Protein AF-A0A2X1SQM5-F1 (afdb_monomer_lite)

Sequence (127 aa):
MPGQLHFEQLQGRLIDHLSFKHLRYQHQQFAVELSNFKLKWQVSALFHHQITIEHLNADSLTVDLSPRKDGAENANTQLPQLPFALSVKNAFIKQTKITQAGMIHQIDAINLQARLTSKQWKLKNWQ

pLDDT: mean 80.89, std 17.93, range [34.81, 97.0]

Secondary structure (DSSP, 8-state):
---EEEEES-EE-TTSEEEEEEEEEE-SSEEEEEEEEEEEEEGGGGGGTEEEEEEEEEEEEEEEEPPPSS--S---------SSEEEEEEEEEEEEEEEETTEEEEEEEEEEEEEE-TT--------

Foldseek 3Di:
DDWDWDFADWDDDPQFKTWTQWIWIDDPFKIKIFGGWIWGWHPVCVVVLATETAEIETAEIEMEGHPDPDPDDDPPPQPPQRSGKYWHNWYWYQWYWYADPNDIDIDGTDIDTDTGGSPRSDDDDDD

InterPro domains:
  IPR060340 TamB, N-terminal domain [PF27051] (4-125)

Radius of gyration: 16.16 Å; chains: 1; bounding box: 34×44×30 Å

Structure (mmCIF, N/CA/C/O backbone):
data_AF-A0A2X1SQM5-F1
#
_entry.id   AF-A0A2X1SQM5-F1
#
loop_
_atom_site.group_PDB
_atom_site.id
_atom_site.type_symbol
_atom_site.label_atom_id
_atom_site.label_alt_id
_atom_site.label_comp_id
_atom_site.label_asym_id
_atom_site.label_entity_id
_atom_site.label_seq_id
_atom_site.pdbx_PDB_ins_code
_atom_site.Cartn_x
_atom_site.Cartn_y
_atom_site.Cartn_z
_atom_site.occupancy
_atom_site.B_iso_or_equiv
_atom_site.auth_seq_id
_atom_site.auth_comp_id
_atom_site.auth_asym_id
_atom_site.auth_atom_id
_atom_site.pdbx_PDB_model_num
ATOM 1 N N . MET A 1 1 ? 14.232 11.892 7.627 1.00 53.31 1 MET A N 1
ATOM 2 C CA . MET A 1 1 ? 13.078 12.431 8.382 1.00 53.31 1 MET A CA 1
ATOM 3 C C . MET A 1 1 ? 12.913 11.611 9.655 1.00 53.31 1 MET A C 1
ATOM 5 O O . MET A 1 1 ? 12.948 10.391 9.530 1.00 53.31 1 MET A O 1
ATOM 9 N N . PRO A 1 2 ? 12.814 12.224 10.848 1.00 62.12 2 PRO A N 1
ATOM 10 C CA . PRO A 1 2 ? 12.719 11.493 12.109 1.00 62.12 2 PRO A CA 1
ATOM 11 C C . PRO A 1 2 ? 11.266 11.080 12.383 1.00 62.12 2 PRO A C 1
ATOM 13 O O . PRO A 1 2 ? 10.411 11.922 12.614 1.00 62.12 2 PRO A O 1
ATOM 16 N N . GLY A 1 3 ? 10.979 9.784 12.344 1.00 73.69 3 GLY A N 1
ATOM 17 C CA . GLY A 1 3 ? 9.682 9.197 12.688 1.00 73.69 3 GLY A CA 1
ATOM 18 C C . GLY A 1 3 ? 9.884 7.758 13.146 1.00 73.69 3 GLY A C 1
ATOM 19 O O . GLY A 1 3 ? 10.937 7.174 12.881 1.00 73.69 3 GLY A O 1
ATOM 20 N N . GLN A 1 4 ? 8.910 7.195 13.855 1.00 85.06 4 GLN A N 1
ATOM 21 C CA . GLN A 1 4 ? 8.990 5.818 14.337 1.00 85.06 4 GLN A CA 1
ATOM 22 C C . GLN A 1 4 ? 8.301 4.894 13.339 1.00 85.06 4 GLN A C 1
ATOM 24 O O . GLN A 1 4 ? 7.112 5.040 13.060 1.00 85.06 4 GLN A O 1
ATOM 29 N N . LEU A 1 5 ? 9.070 3.959 12.787 1.00 86.81 5 LEU A N 1
ATOM 30 C CA . LEU A 1 5 ? 8.564 2.904 11.922 1.00 86.81 5 LEU A CA 1
ATOM 31 C C . LEU A 1 5 ? 8.521 1.607 12.725 1.00 86.81 5 LEU A C 1
ATOM 33 O O . LEU A 1 5 ? 9.553 1.135 13.199 1.00 86.81 5 LEU A O 1
ATOM 37 N N . HIS A 1 6 ? 7.333 1.036 12.856 1.00 89.06 6 HIS A N 1
ATOM 38 C CA . HIS A 1 6 ? 7.113 -0.257 13.479 1.00 89.06 6 HIS A CA 1
ATOM 39 C C . HIS A 1 6 ? 6.506 -1.212 12.458 1.00 89.06 6 HIS A C 1
ATOM 41 O O . HIS A 1 6 ? 5.592 -0.843 11.722 1.00 89.06 6 HIS A O 1
ATOM 47 N N . PHE A 1 7 ? 7.011 -2.438 12.402 1.00 88.88 7 PHE A N 1
ATOM 48 C CA . PHE A 1 7 ? 6.504 -3.457 11.496 1.00 88.88 7 PHE A CA 1
ATOM 49 C C . PHE A 1 7 ? 6.464 -4.813 12.183 1.00 88.88 7 PHE A C 1
ATOM 51 O O . PHE A 1 7 ? 7.367 -5.174 12.936 1.00 88.88 7 PHE A O 1
ATOM 58 N N . GLU A 1 8 ? 5.428 -5.581 11.872 1.00 91.19 8 GLU A N 1
ATOM 59 C CA . GLU A 1 8 ? 5.230 -6.921 12.401 1.00 91.19 8 GLU A CA 1
ATOM 60 C C . GLU A 1 8 ? 5.217 -7.951 11.277 1.00 91.19 8 GLU A C 1
ATOM 62 O O . GLU A 1 8 ? 4.635 -7.741 10.205 1.00 91.19 8 GLU A O 1
ATOM 67 N N . GLN A 1 9 ? 5.824 -9.104 11.570 1.00 89.75 9 GLN A N 1
ATOM 68 C CA . GLN A 1 9 ? 5.832 -10.276 10.696 1.00 89.75 9 GLN A CA 1
ATOM 69 C C . GLN A 1 9 ? 6.336 -9.955 9.284 1.00 89.75 9 GLN A C 1
ATOM 71 O O . GLN A 1 9 ? 5.685 -10.273 8.288 1.00 89.75 9 GLN A O 1
ATOM 76 N N . LEU A 1 10 ? 7.508 -9.318 9.212 1.00 88.50 10 LEU A N 1
ATOM 77 C CA . LEU A 1 10 ? 8.194 -9.111 7.946 1.00 88.50 10 LEU A CA 1
ATOM 78 C C . LEU A 1 10 ? 8.577 -10.462 7.330 1.00 88.50 10 LEU A C 1
ATOM 80 O O . LEU A 1 10 ? 9.232 -11.283 7.969 1.00 88.50 10 LEU A O 1
ATOM 84 N N . GLN A 1 11 ? 8.171 -10.674 6.083 1.00 90.31 11 GLN A N 1
ATOM 85 C CA . GLN A 1 11 ? 8.417 -11.898 5.328 1.00 90.31 11 GLN A CA 1
ATOM 86 C C . GLN A 1 11 ? 8.884 -11.576 3.908 1.00 90.31 11 GLN A C 1
ATOM 88 O O . GLN A 1 11 ? 8.611 -10.500 3.366 1.00 90.31 11 GLN A O 1
ATOM 93 N N . GLY A 1 12 ? 9.558 -12.552 3.303 1.00 88.31 12 GLY A N 1
ATOM 94 C CA . GLY A 1 12 ? 10.087 -12.462 1.950 1.00 88.31 12 GLY A CA 1
ATOM 95 C C . GLY A 1 12 ? 11.490 -11.869 1.896 1.00 88.31 12 GLY A C 1
ATOM 96 O O . GLY A 1 12 ? 12.245 -11.920 2.868 1.00 88.31 12 GLY A O 1
ATOM 97 N N . ARG A 1 13 ? 11.867 -11.347 0.731 1.00 86.56 13 ARG A N 1
ATOM 98 C CA . ARG A 1 13 ? 13.179 -10.750 0.496 1.00 86.56 13 ARG A CA 1
ATOM 99 C C . ARG A 1 13 ? 13.011 -9.377 -0.120 1.00 86.56 13 ARG A C 1
ATOM 101 O O . ARG A 1 13 ? 12.264 -9.175 -1.073 1.00 86.56 13 ARG A O 1
ATOM 108 N N . LEU A 1 14 ? 13.818 -8.440 0.365 1.00 81.06 14 LEU A N 1
ATOM 109 C CA . LEU A 1 14 ? 13.838 -7.085 -0.170 1.00 81.06 14 LEU A CA 1
ATOM 110 C C . LEU A 1 14 ? 14.148 -7.057 -1.677 1.00 81.06 14 LEU A C 1
ATOM 112 O O . LEU A 1 14 ? 13.773 -6.104 -2.333 1.00 81.06 14 LEU A O 1
ATOM 116 N N . ILE A 1 15 ? 14.781 -8.088 -2.242 1.00 84.88 15 ILE A N 1
ATOM 117 C CA . ILE A 1 15 ? 15.132 -8.157 -3.668 1.00 84.88 15 ILE A CA 1
ATOM 118 C C . ILE A 1 15 ? 13.977 -8.518 -4.619 1.00 84.88 15 ILE A C 1
ATOM 120 O O . ILE A 1 15 ? 14.130 -8.319 -5.823 1.00 84.88 15 ILE A O 1
ATOM 124 N N . ASP A 1 16 ? 12.854 -9.050 -4.120 1.00 84.44 16 ASP A N 1
ATOM 125 C CA . ASP A 1 16 ? 11.732 -9.485 -4.965 1.00 84.44 16 ASP A CA 1
ATOM 126 C C . ASP A 1 16 ? 10.350 -9.177 -4.361 1.00 84.44 16 ASP A C 1
ATOM 128 O O . ASP A 1 16 ? 9.620 -8.320 -4.866 1.00 84.44 16 ASP A O 1
ATOM 132 N N . HIS A 1 17 ? 9.984 -9.875 -3.290 1.00 90.75 17 HIS A N 1
ATOM 133 C CA . HIS A 1 17 ? 8.688 -9.848 -2.643 1.00 90.75 17 HIS A CA 1
ATOM 134 C C . HIS A 1 17 ? 8.870 -9.545 -1.162 1.00 90.75 17 HIS A C 1
ATOM 136 O O . HIS A 1 17 ? 9.621 -10.209 -0.455 1.00 90.75 17 HIS A O 1
ATOM 142 N N . LEU A 1 18 ? 8.148 -8.545 -0.684 1.00 91.81 18 LEU A N 1
ATOM 143 C CA . LEU A 1 18 ? 8.165 -8.121 0.702 1.00 91.81 18 LEU A CA 1
ATOM 144 C C . LEU A 1 18 ? 6.734 -8.085 1.208 1.00 91.81 18 LEU A C 1
ATOM 146 O O . LEU A 1 18 ? 5.855 -7.537 0.541 1.00 91.81 18 LEU A O 1
ATOM 150 N N . SER A 1 19 ? 6.488 -8.635 2.387 1.00 92.25 19 SER A N 1
ATOM 151 C CA . SER A 1 19 ? 5.177 -8.528 3.014 1.00 92.25 19 SER A CA 1
ATOM 152 C C . SER A 1 19 ? 5.272 -8.251 4.501 1.00 92.25 19 SER A C 1
ATOM 154 O O . SER A 1 19 ? 6.162 -8.764 5.174 1.00 92.25 19 SER A O 1
ATOM 156 N N . PHE A 1 20 ? 4.312 -7.477 4.998 1.00 92.31 20 PHE A N 1
ATOM 157 C CA . PHE A 1 20 ? 4.124 -7.191 6.414 1.00 92.31 20 PHE A CA 1
ATOM 158 C C . PHE A 1 20 ? 2.672 -7.463 6.776 1.00 92.31 20 PHE A C 1
ATOM 160 O O . PHE A 1 20 ? 1.762 -7.103 6.022 1.00 92.31 20 PHE A O 1
ATOM 167 N N . LYS A 1 21 ? 2.438 -8.044 7.952 1.00 94.06 21 LYS A N 1
ATOM 168 C CA . LYS A 1 21 ? 1.069 -8.153 8.463 1.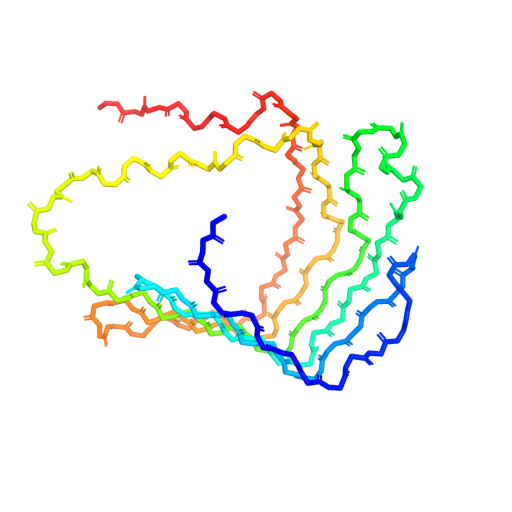00 94.06 21 LYS A CA 1
ATOM 169 C C . LYS A 1 21 ? 0.568 -6.804 8.956 1.00 94.06 21 LYS A C 1
ATOM 171 O O . LYS A 1 21 ? -0.569 -6.436 8.674 1.00 94.06 21 LYS A O 1
ATOM 176 N N . HIS A 1 22 ? 1.430 -6.066 9.644 1.00 93.06 22 HIS A N 1
ATOM 177 C CA . HIS A 1 22 ? 1.125 -4.736 10.140 1.00 93.06 22 HIS A CA 1
ATOM 178 C C . HIS A 1 22 ? 2.336 -3.823 9.964 1.00 93.06 22 HIS A C 1
ATOM 180 O O . HIS A 1 22 ? 3.470 -4.221 10.237 1.00 93.06 22 HIS A O 1
ATOM 186 N N . LEU A 1 23 ? 2.090 -2.608 9.490 1.00 91.94 23 LEU A N 1
ATOM 187 C CA . LEU A 1 23 ? 3.078 -1.546 9.369 1.00 91.94 23 LEU A CA 1
ATOM 188 C C . LEU A 1 23 ? 2.472 -0.283 9.965 1.00 91.94 23 LEU A C 1
ATOM 190 O O . LEU A 1 23 ? 1.439 0.178 9.490 1.00 91.94 23 LEU A O 1
ATOM 194 N N . ARG A 1 24 ? 3.130 0.291 10.967 1.00 91.88 24 ARG A N 1
ATOM 195 C CA . ARG A 1 24 ? 2.756 1.567 11.569 1.00 91.88 24 ARG A CA 1
ATOM 196 C C . ARG A 1 24 ? 3.904 2.545 11.405 1.00 91.88 24 ARG A C 1
ATOM 198 O O . ARG A 1 24 ? 5.037 2.270 11.791 1.00 91.88 24 ARG A O 1
ATOM 205 N N . TYR A 1 25 ? 3.599 3.703 10.850 1.00 88.50 25 TYR A N 1
ATOM 206 C CA . TYR A 1 25 ? 4.503 4.834 10.804 1.00 88.50 25 TYR A CA 1
ATOM 207 C C . TYR A 1 25 ? 3.895 5.980 11.596 1.00 88.50 25 TYR A C 1
ATOM 209 O O . TYR A 1 25 ? 2.787 6.418 11.299 1.00 88.50 25 TYR A O 1
ATOM 217 N N . GLN A 1 26 ? 4.623 6.472 12.592 1.00 86.06 26 GLN A N 1
ATOM 218 C CA . GLN A 1 26 ? 4.176 7.580 13.420 1.00 86.06 26 GLN A CA 1
ATOM 219 C C . GLN A 1 26 ? 5.150 8.749 13.317 1.00 86.06 26 GLN A C 1
ATOM 221 O O . GLN A 1 26 ? 6.352 8.628 13.579 1.00 86.06 26 GLN A O 1
ATOM 226 N N . HIS A 1 27 ? 4.596 9.898 12.955 1.00 84.62 27 HIS A N 1
ATOM 227 C CA . HIS A 1 27 ? 5.259 11.187 12.932 1.00 84.62 27 HIS A CA 1
ATOM 228 C C . HIS A 1 27 ? 4.472 12.185 13.792 1.00 84.62 27 HIS A C 1
ATOM 230 O O . HIS A 1 27 ? 3.314 11.959 14.133 1.00 84.62 27 HIS A O 1
ATOM 236 N N . GLN A 1 28 ? 5.086 13.318 14.137 1.00 78.44 28 GLN A N 1
ATOM 237 C CA . GLN A 1 28 ? 4.452 14.347 14.974 1.00 78.44 28 GLN A CA 1
ATOM 238 C C . GLN A 1 28 ? 3.147 14.899 14.375 1.00 78.44 28 GLN A C 1
ATOM 240 O O . GLN A 1 28 ? 2.278 15.362 15.106 1.00 78.44 28 GLN A O 1
ATOM 245 N N . GLN A 1 29 ? 3.022 14.869 13.047 1.00 80.12 29 GLN A N 1
ATOM 246 C CA . GLN A 1 29 ? 1.927 15.510 12.309 1.00 80.12 29 GLN A CA 1
ATOM 247 C C . GLN A 1 29 ? 0.976 14.520 11.637 1.00 80.12 29 GLN A C 1
ATOM 249 O O . GLN A 1 29 ? -0.094 14.918 11.189 1.00 80.12 29 GLN A O 1
ATOM 254 N N . PHE A 1 30 ? 1.368 13.253 11.531 1.00 84.69 30 PHE A N 1
ATOM 255 C CA . PHE A 1 30 ? 0.540 12.240 10.903 1.00 84.69 30 PHE A CA 1
ATOM 256 C C . PHE A 1 30 ? 0.930 10.839 11.364 1.00 84.69 30 PHE A C 1
ATOM 258 O O . PHE A 1 30 ? 2.092 10.578 11.691 1.00 84.69 30 PHE A O 1
ATOM 265 N N . ALA A 1 31 ? -0.036 9.933 11.340 1.00 88.69 31 ALA A N 1
ATOM 266 C CA . ALA A 1 31 ? 0.182 8.509 11.527 1.00 88.69 31 ALA A CA 1
ATOM 267 C C . ALA A 1 31 ? -0.351 7.745 10.315 1.00 88.69 31 ALA A C 1
ATOM 269 O O . ALA A 1 31 ? -1.374 8.103 9.737 1.00 88.69 31 ALA A O 1
ATOM 270 N N . VAL A 1 32 ? 0.362 6.697 9.919 1.00 91.19 32 VAL A N 1
ATOM 271 C CA . VAL A 1 32 ? -0.038 5.798 8.840 1.00 91.19 32 VAL A CA 1
ATOM 272 C C . VAL A 1 32 ? -0.024 4.378 9.366 1.00 91.19 32 VAL A C 1
ATOM 274 O O . VAL A 1 32 ? 0.965 3.943 9.952 1.00 91.19 32 VAL A O 1
ATOM 277 N N . GLU A 1 33 ? -1.092 3.640 9.107 1.00 94.31 33 GLU A N 1
ATOM 278 C CA . GLU A 1 33 ? -1.170 2.211 9.375 1.00 94.31 33 GLU A CA 1
ATOM 279 C C . GLU A 1 33 ? -1.542 1.459 8.104 1.00 94.31 33 GLU A C 1
ATOM 281 O O . GLU A 1 33 ? -2.485 1.832 7.406 1.00 94.31 33 GLU A O 1
ATOM 286 N N . LEU A 1 34 ? -0.818 0.382 7.814 1.00 93.75 34 LEU A N 1
ATOM 287 C CA . LEU A 1 34 ? -1.157 -0.566 6.761 1.00 93.75 34 LEU A CA 1
ATOM 288 C C . LEU A 1 34 ? -1.312 -1.968 7.333 1.00 93.75 34 LEU A C 1
ATOM 290 O O . LEU A 1 34 ? -0.521 -2.398 8.176 1.00 93.75 34 LEU A O 1
ATOM 294 N N . SER A 1 35 ? -2.299 -2.697 6.815 1.00 95.88 35 SER A N 1
ATOM 295 C CA . SER A 1 35 ? -2.521 -4.104 7.160 1.00 95.88 35 SER A CA 1
ATOM 296 C C . SER A 1 35 ? -2.429 -5.010 5.937 1.00 95.88 35 SER A C 1
ATOM 298 O O . SER A 1 35 ? -2.908 -4.666 4.853 1.00 95.88 35 SER A O 1
ATOM 300 N N . ASN A 1 36 ? -1.832 -6.187 6.140 1.00 94.94 36 ASN A N 1
ATOM 301 C CA . ASN A 1 36 ? -1.626 -7.232 5.134 1.00 94.94 36 ASN A CA 1
ATOM 302 C C . ASN A 1 36 ? -0.994 -6.698 3.841 1.00 94.94 36 ASN A C 1
ATOM 304 O O . ASN A 1 36 ? -1.421 -7.013 2.729 1.00 94.94 36 ASN A O 1
ATOM 308 N N . PHE A 1 37 ? 0.040 -5.874 4.001 1.00 93.75 37 PHE A N 1
ATOM 309 C CA . PHE A 1 37 ? 0.757 -5.274 2.891 1.00 93.75 37 PHE A CA 1
ATOM 310 C C . PHE A 1 37 ? 1.622 -6.315 2.179 1.00 93.75 37 PHE A C 1
ATOM 312 O O . PHE A 1 37 ? 2.408 -7.027 2.807 1.00 93.75 37 PHE A O 1
ATOM 319 N N . LYS A 1 38 ? 1.516 -6.367 0.854 1.00 95.12 38 LYS A N 1
ATOM 320 C CA . LYS A 1 38 ? 2.339 -7.193 -0.030 1.00 95.12 38 LYS A CA 1
ATOM 321 C C . LYS A 1 38 ? 2.870 -6.332 -1.162 1.00 95.12 38 LYS A C 1
ATOM 323 O O . LYS A 1 38 ? 2.103 -5.695 -1.879 1.00 95.12 38 LYS A O 1
ATOM 328 N N . LEU A 1 39 ? 4.178 -6.369 -1.351 1.00 94.56 39 LEU A N 1
ATOM 329 C CA . LEU A 1 39 ? 4.894 -5.629 -2.371 1.00 94.56 39 LEU A CA 1
ATOM 330 C C . LEU A 1 39 ? 5.732 -6.587 -3.198 1.00 94.56 39 LEU A C 1
ATOM 332 O O . LEU A 1 39 ? 6.511 -7.366 -2.658 1.00 94.56 39 LEU A O 1
ATOM 336 N N . LYS A 1 40 ? 5.618 -6.474 -4.513 1.00 94.94 40 LYS A N 1
ATOM 337 C CA . LYS A 1 40 ? 6.547 -7.061 -5.466 1.00 94.94 40 LYS A CA 1
ATOM 338 C C . LYS A 1 40 ? 7.171 -5.944 -6.281 1.00 94.94 40 LYS A C 1
ATOM 340 O O . LYS A 1 40 ? 6.456 -5.147 -6.897 1.00 94.94 40 LYS A O 1
ATOM 345 N N . TRP A 1 41 ? 8.493 -5.884 -6.290 1.00 93.94 41 TRP A N 1
ATOM 346 C CA . TRP A 1 41 ? 9.232 -4.821 -6.958 1.00 93.94 41 TRP A CA 1
ATOM 347 C C . TRP A 1 41 ? 10.521 -5.345 -7.588 1.00 93.94 41 TRP A C 1
ATOM 349 O O . TRP A 1 41 ? 10.993 -6.433 -7.271 1.00 93.94 41 TRP A O 1
ATOM 359 N N . GLN A 1 42 ? 11.062 -4.580 -8.532 1.00 91.44 42 GLN A N 1
ATOM 360 C CA . GLN A 1 42 ? 12.261 -4.945 -9.281 1.00 91.44 42 GLN A CA 1
ATOM 361 C C . GLN A 1 42 ? 13.465 -4.174 -8.746 1.00 91.44 42 GLN A C 1
ATOM 363 O O . GLN A 1 42 ? 13.698 -3.031 -9.139 1.00 91.44 42 GLN A O 1
ATOM 368 N N . VAL A 1 43 ? 14.266 -4.804 -7.888 1.00 86.50 43 VAL A N 1
ATOM 369 C CA . VAL A 1 43 ? 15.485 -4.170 -7.353 1.00 86.50 43 VAL A CA 1
ATOM 370 C C . VAL A 1 43 ? 16.520 -3.888 -8.435 1.00 86.50 43 VAL A C 1
ATOM 372 O O . VAL A 1 43 ? 17.231 -2.891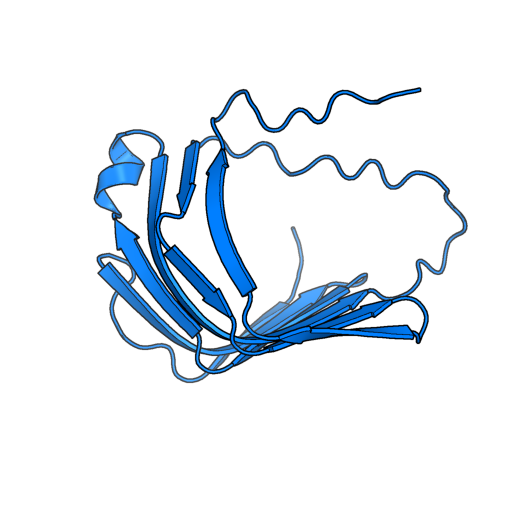 -8.355 1.00 86.50 43 VAL A O 1
ATOM 375 N N . SER A 1 44 ? 16.556 -4.684 -9.506 1.00 88.38 44 SER A N 1
ATOM 376 C CA . SER A 1 44 ? 17.430 -4.432 -10.659 1.00 88.38 44 SER A CA 1
ATOM 377 C C . SER A 1 44 ? 17.156 -3.090 -11.357 1.00 88.38 44 SER A C 1
ATOM 379 O O . SER A 1 44 ? 18.045 -2.538 -12.008 1.00 88.38 44 SER A O 1
ATOM 381 N N . ALA A 1 45 ? 15.957 -2.519 -11.198 1.00 86.25 45 ALA A N 1
ATOM 382 C CA . ALA A 1 45 ? 15.638 -1.195 -11.723 1.00 86.25 45 ALA A CA 1
ATOM 383 C C . ALA A 1 45 ? 16.417 -0.079 -11.000 1.00 86.25 45 ALA A C 1
ATOM 385 O O . ALA A 1 45 ? 16.659 0.970 -11.598 1.00 86.25 45 ALA A O 1
ATOM 386 N N . LEU A 1 46 ? 16.887 -0.311 -9.766 1.00 85.00 46 LEU A N 1
ATOM 387 C CA . LEU A 1 46 ? 17.671 0.677 -9.017 1.00 85.00 46 LEU A CA 1
ATOM 388 C C . LEU A 1 46 ? 18.997 0.998 -9.711 1.00 85.00 46 LEU A C 1
ATOM 390 O O . LEU A 1 46 ? 19.415 2.153 -9.703 1.00 85.00 46 LEU A O 1
ATOM 394 N N . PHE A 1 47 ? 19.613 0.020 -10.390 1.00 86.25 47 PHE A N 1
ATOM 395 C CA . PHE A 1 47 ? 20.810 0.248 -11.216 1.00 86.25 47 PHE A CA 1
ATOM 396 C C . PHE A 1 47 ? 20.545 1.200 -12.394 1.00 86.25 47 PHE A C 1
ATOM 398 O O . PHE A 1 47 ? 21.462 1.838 -12.900 1.00 86.25 47 PHE A O 1
ATOM 405 N N . HIS A 1 48 ? 19.280 1.348 -12.790 1.00 86.06 48 HIS A N 1
ATOM 406 C CA . HIS A 1 48 ? 18.819 2.276 -13.821 1.00 86.06 48 HIS A CA 1
ATOM 407 C C . HIS A 1 48 ? 18.214 3.557 -13.225 1.00 86.06 48 HIS A C 1
ATOM 409 O O . HIS A 1 48 ? 17.477 4.268 -13.904 1.00 86.06 48 HIS A O 1
ATOM 415 N N . HIS A 1 49 ? 18.506 3.856 -11.953 1.00 85.94 49 HIS A N 1
ATOM 416 C CA . HIS A 1 49 ? 17.950 4.991 -11.214 1.00 85.94 49 HIS A CA 1
ATOM 417 C C . HIS A 1 49 ? 16.411 5.000 -11.174 1.00 85.94 49 HIS A C 1
ATOM 419 O O . HIS A 1 49 ? 15.772 6.057 -11.214 1.00 85.94 49 HIS A O 1
ATOM 425 N N . GLN A 1 50 ? 15.796 3.818 -11.091 1.00 88.12 50 GLN A N 1
ATOM 426 C CA . GLN A 1 50 ? 14.347 3.666 -11.062 1.00 88.12 50 GLN A CA 1
ATOM 427 C C . GLN A 1 50 ? 13.895 2.686 -9.975 1.00 88.12 50 GLN A C 1
ATOM 429 O O . GLN A 1 50 ? 14.493 1.644 -9.742 1.00 88.12 50 GLN A O 1
ATOM 434 N N . ILE A 1 51 ? 12.773 2.991 -9.339 1.00 89.12 51 ILE A N 1
ATOM 435 C CA . ILE A 1 51 ? 12.019 2.082 -8.486 1.00 89.12 51 ILE A CA 1
ATOM 436 C C . ILE A 1 51 ? 10.819 1.599 -9.299 1.00 89.12 51 ILE A C 1
ATOM 438 O O . ILE A 1 51 ? 9.967 2.396 -9.693 1.00 89.12 51 ILE A O 1
ATOM 442 N N . THR A 1 52 ? 10.739 0.294 -9.554 1.00 91.69 52 THR A N 1
ATOM 443 C CA . THR A 1 52 ? 9.598 -0.308 -10.256 1.00 91.69 52 THR A CA 1
ATOM 444 C C . THR A 1 52 ? 8.845 -1.238 -9.321 1.00 91.69 52 THR A C 1
ATOM 446 O O . THR A 1 52 ? 9.325 -2.320 -8.996 1.00 91.69 52 THR A O 1
ATOM 449 N N . ILE A 1 53 ? 7.645 -0.824 -8.931 1.00 93.81 53 ILE A N 1
ATOM 450 C CA . ILE A 1 53 ? 6.676 -1.626 -8.192 1.00 93.81 53 ILE A CA 1
ATOM 451 C C . ILE A 1 53 ? 5.785 -2.338 -9.211 1.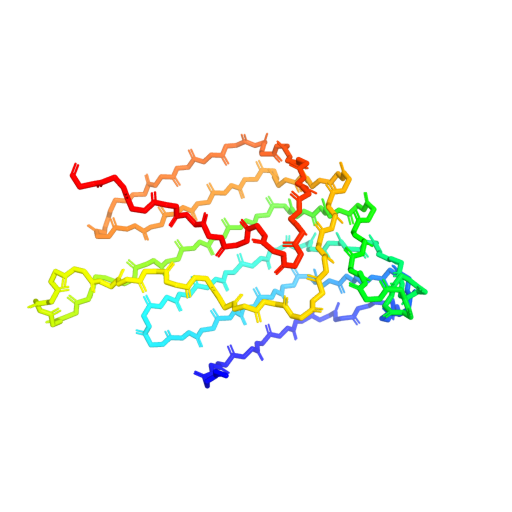00 93.81 53 ILE A C 1
ATOM 453 O O . ILE A 1 53 ? 5.048 -1.701 -9.967 1.00 93.81 53 ILE A O 1
ATOM 457 N N . GLU A 1 54 ? 5.863 -3.666 -9.256 1.00 95.06 54 GLU A N 1
ATOM 458 C CA . GLU A 1 54 ? 5.028 -4.475 -10.145 1.00 95.06 54 GLU A CA 1
ATOM 459 C C . GLU A 1 54 ? 3.628 -4.655 -9.563 1.00 95.06 54 GLU A C 1
ATOM 461 O O . GLU A 1 54 ? 2.636 -4.466 -10.264 1.00 95.06 54 GLU A O 1
ATOM 466 N N . HIS A 1 55 ? 3.569 -5.009 -8.279 1.00 95.44 55 HIS A N 1
ATOM 467 C CA . HIS A 1 55 ? 2.331 -5.250 -7.553 1.00 95.44 55 HIS A CA 1
ATOM 468 C C . HIS A 1 55 ? 2.457 -4.713 -6.133 1.00 95.44 55 HIS A C 1
ATOM 470 O O . HIS A 1 55 ? 3.406 -5.035 -5.421 1.00 95.44 55 HIS A O 1
ATOM 476 N N . LEU A 1 56 ? 1.469 -3.937 -5.716 1.00 94.44 56 LEU A N 1
ATOM 477 C CA . LEU A 1 56 ? 1.269 -3.503 -4.345 1.00 94.44 56 LEU A CA 1
ATOM 478 C C . LEU A 1 56 ? -0.159 -3.861 -3.960 1.00 94.44 56 LEU A C 1
ATOM 480 O O . LEU A 1 56 ? -1.094 -3.487 -4.658 1.00 94.44 56 LEU A O 1
ATOM 484 N N . ASN A 1 57 ? -0.321 -4.593 -2.866 1.00 96.50 57 ASN A N 1
ATOM 485 C CA . ASN A 1 57 ? -1.627 -4.920 -2.312 1.00 96.50 57 ASN A CA 1
ATOM 486 C C . ASN A 1 57 ? -1.645 -4.617 -0.821 1.00 96.50 57 ASN A C 1
ATOM 488 O O . ASN A 1 57 ? -0.683 -4.928 -0.121 1.00 96.50 57 ASN A O 1
ATOM 492 N N . ALA A 1 58 ? -2.743 -4.050 -0.342 1.00 96.25 58 ALA A N 1
ATOM 493 C CA . ALA A 1 58 ? -3.014 -3.904 1.080 1.00 96.25 58 ALA A CA 1
ATOM 494 C C . ALA A 1 58 ? -4.509 -4.083 1.350 1.00 96.25 58 ALA A C 1
ATOM 496 O O . ALA A 1 58 ? -5.353 -3.686 0.542 1.00 96.25 58 ALA A O 1
ATOM 497 N N . ASP A 1 59 ? -4.834 -4.645 2.510 1.00 97.00 5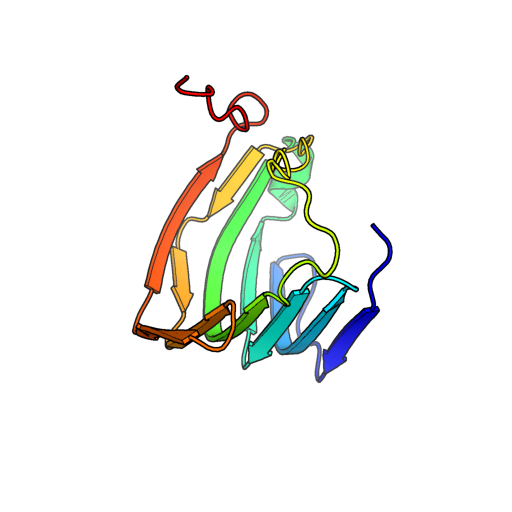9 ASP A N 1
ATOM 498 C CA . ASP A 1 59 ? -6.230 -4.771 2.928 1.00 97.00 59 ASP A CA 1
ATOM 499 C C . ASP A 1 59 ? -6.753 -3.438 3.451 1.00 97.00 59 ASP A C 1
ATOM 501 O O . ASP A 1 59 ? -7.862 -3.021 3.116 1.00 97.00 59 ASP A O 1
ATOM 505 N N . SER A 1 60 ? -5.941 -2.749 4.251 1.00 95.94 60 SER A N 1
ATOM 506 C CA . SER A 1 60 ? -6.296 -1.443 4.783 1.00 95.94 60 SER A CA 1
ATOM 507 C C . SER A 1 60 ? -5.127 -0.472 4.778 1.00 95.94 60 SER A C 1
ATOM 509 O O . SER A 1 60 ? -3.976 -0.854 5.002 1.00 95.94 60 SER A O 1
ATOM 511 N N . LEU A 1 61 ? -5.461 0.791 4.531 1.00 94.31 61 LEU A N 1
ATOM 512 C CA . LEU A 1 61 ? -4.612 1.953 4.736 1.00 94.31 61 LEU A CA 1
ATOM 513 C C . LEU A 1 61 ? -5.376 2.944 5.615 1.00 94.31 61 LEU A C 1
ATOM 515 O O . LEU A 1 61 ? -6.413 3.456 5.201 1.00 94.31 61 LEU A O 1
ATOM 519 N N . THR A 1 62 ? -4.859 3.238 6.800 1.00 94.25 62 THR A N 1
ATOM 520 C CA . THR A 1 62 ? -5.372 4.313 7.652 1.00 94.25 62 THR A CA 1
ATOM 521 C C . THR A 1 62 ? -4.355 5.437 7.683 1.00 94.25 62 THR A C 1
ATOM 523 O O . THR A 1 62 ? -3.182 5.200 7.959 1.00 94.25 62 THR A O 1
ATOM 526 N N . VAL A 1 63 ? -4.800 6.656 7.409 1.00 91.94 63 VAL A N 1
ATOM 527 C CA . VAL A 1 63 ? -3.994 7.869 7.522 1.00 91.94 63 VAL A CA 1
ATOM 528 C C . VAL A 1 63 ? -4.689 8.795 8.504 1.00 91.94 63 VAL A C 1
ATOM 530 O O . VAL A 1 63 ? -5.816 9.213 8.263 1.00 91.94 63 VAL A O 1
ATOM 533 N N . ASP A 1 64 ? -4.023 9.112 9.603 1.00 90.25 64 ASP A N 1
ATOM 534 C CA . ASP A 1 64 ? -4.470 10.132 10.542 1.00 90.25 64 ASP A CA 1
ATOM 535 C C . ASP A 1 64 ? -3.641 11.396 10.321 1.00 90.25 64 ASP A C 1
ATOM 537 O O . ASP A 1 64 ? -2.420 11.387 10.489 1.00 90.25 64 ASP A O 1
ATOM 541 N N . LEU A 1 65 ? -4.301 12.461 9.879 1.00 86.25 65 LEU A N 1
ATOM 542 C CA . LEU A 1 65 ? -3.724 13.780 9.677 1.00 86.25 65 LEU A CA 1
ATOM 543 C C . LEU A 1 65 ? -4.121 14.654 10.869 1.00 86.25 65 LEU A C 1
ATOM 545 O O . LEU A 1 65 ? -5.197 15.266 10.886 1.00 86.25 65 LEU A O 1
ATOM 549 N N . SER A 1 66 ? -3.234 14.731 11.862 1.00 70.75 66 SER A N 1
ATOM 550 C CA . SER A 1 66 ? -3.428 15.601 13.019 1.00 70.75 66 SER A CA 1
ATOM 551 C C . SER A 1 66 ? -3.543 17.060 12.559 1.00 70.75 66 SER A C 1
ATOM 553 O O . SER A 1 66 ? -2.696 17.525 11.789 1.00 70.75 66 SER A O 1
ATOM 555 N N . PRO A 1 67 ? -4.540 17.829 13.035 1.00 56.94 67 PRO A N 1
ATOM 556 C CA . PRO A 1 67 ? -4.600 19.253 12.749 1.00 56.94 67 PRO A CA 1
ATOM 557 C C . PRO A 1 67 ? -3.342 19.934 13.302 1.00 56.94 67 PRO A C 1
ATOM 559 O O . PRO A 1 67 ? -2.977 19.764 14.468 1.00 56.94 67 PRO A O 1
ATOM 562 N N . ARG A 1 68 ? -2.656 20.690 12.438 1.00 55.53 68 ARG A N 1
ATOM 563 C CA . ARG A 1 68 ? -1.495 21.511 12.796 1.00 55.53 68 ARG A CA 1
ATOM 564 C C . ARG A 1 68 ? -1.909 22.432 13.953 1.00 55.53 68 ARG A C 1
ATOM 566 O O . ARG A 1 68 ? -2.805 23.249 13.776 1.00 55.53 68 ARG A O 1
ATOM 573 N N . LYS A 1 69 ? -1.288 22.294 15.131 1.00 50.53 69 LYS A N 1
ATOM 574 C CA . LYS A 1 69 ? -1.566 23.173 16.287 1.00 50.53 69 LYS A CA 1
ATOM 575 C C . LYS A 1 69 ? -1.086 24.613 16.086 1.00 50.53 69 LYS A C 1
ATOM 577 O O . LYS A 1 69 ? -1.530 25.493 16.812 1.00 50.53 69 LYS A O 1
ATOM 582 N N . ASP A 1 70 ? -0.268 24.856 15.068 1.00 44.94 70 ASP A N 1
ATOM 583 C CA . ASP A 1 70 ? 0.258 26.181 14.768 1.00 44.94 70 ASP A CA 1
ATOM 584 C C . ASP A 1 70 ? -0.363 26.695 13.471 1.00 44.94 70 ASP A C 1
ATOM 586 O O . ASP A 1 70 ? -0.189 26.096 12.404 1.00 44.94 70 ASP A O 1
ATOM 590 N N . GLY A 1 71 ? -1.106 27.797 13.585 1.00 43.16 71 GLY A N 1
ATOM 591 C CA . GLY A 1 71 ? -1.716 28.537 12.484 1.00 43.16 71 GLY A CA 1
ATOM 592 C C . GLY A 1 71 ? -0.676 29.080 11.510 1.00 43.16 71 GLY A C 1
ATOM 593 O O . GLY A 1 71 ? -0.335 30.256 11.529 1.00 43.16 71 GLY A O 1
ATOM 594 N N . ALA A 1 72 ? -0.179 28.208 10.645 1.00 37.19 72 ALA A N 1
ATOM 595 C CA . ALA A 1 72 ? 0.581 28.565 9.468 1.00 37.19 72 ALA A CA 1
ATOM 596 C C . ALA A 1 72 ? -0.135 27.955 8.265 1.00 37.19 72 ALA A C 1
ATOM 598 O O . ALA A 1 72 ? -0.040 26.753 7.985 1.00 37.19 72 ALA A O 1
ATOM 599 N N . GLU A 1 73 ? -0.879 28.814 7.576 1.00 50.03 73 GLU A N 1
ATOM 600 C CA . GLU A 1 73 ? -1.224 28.643 6.173 1.00 50.03 73 GLU A CA 1
ATOM 601 C C . GLU A 1 73 ? 0.047 28.283 5.384 1.00 50.03 73 GLU A C 1
ATOM 603 O O . GLU A 1 73 ? 1.143 28.761 5.682 1.00 50.03 73 GLU A O 1
ATOM 608 N N . ASN A 1 74 ? -0.096 27.419 4.378 1.00 43.12 74 ASN A N 1
ATOM 609 C CA . ASN A 1 74 ? 0.972 26.996 3.468 1.00 43.12 74 ASN A CA 1
ATOM 610 C C . ASN A 1 74 ? 2.071 26.131 4.110 1.00 43.12 74 ASN A C 1
ATOM 612 O O . ASN A 1 74 ? 3.250 26.487 4.150 1.00 43.12 74 ASN A O 1
ATOM 616 N N . ALA A 1 75 ? 1.725 24.905 4.514 1.00 44.03 75 ALA A N 1
ATOM 617 C CA . ALA A 1 75 ? 2.704 23.833 4.361 1.00 44.03 75 ALA A CA 1
ATOM 618 C C . ALA A 1 75 ? 2.864 23.617 2.852 1.00 44.03 75 ALA A C 1
ATOM 620 O O . ALA A 1 75 ? 2.051 22.945 2.228 1.00 44.03 75 ALA A O 1
ATOM 621 N N . ASN A 1 76 ? 3.863 24.271 2.260 1.00 43.44 76 ASN A N 1
ATOM 622 C CA . ASN A 1 76 ? 4.312 23.980 0.910 1.00 43.44 76 ASN A CA 1
ATOM 623 C C . ASN A 1 76 ? 4.675 22.492 0.901 1.00 43.44 76 ASN A C 1
ATOM 625 O O . ASN A 1 76 ? 5.738 22.117 1.397 1.00 43.44 76 ASN A O 1
ATOM 629 N N . THR A 1 77 ? 3.754 21.634 0.454 1.00 45.91 77 THR A N 1
ATOM 630 C CA . THR A 1 77 ? 3.929 20.183 0.365 1.00 45.91 77 THR A CA 1
ATOM 631 C C . THR A 1 77 ? 4.896 19.908 -0.781 1.00 45.91 77 THR A C 1
ATOM 633 O O . THR A 1 77 ? 4.547 19.359 -1.823 1.00 45.91 77 THR A O 1
ATOM 636 N N . GLN A 1 78 ? 6.139 20.358 -0.618 1.00 43.41 78 GLN A N 1
ATOM 637 C CA . GLN A 1 78 ? 7.240 19.996 -1.481 1.00 43.41 78 GLN A CA 1
ATOM 638 C C . GLN A 1 78 ? 7.491 18.521 -1.219 1.00 43.41 78 GLN A C 1
ATOM 640 O O . GLN A 1 78 ? 8.137 1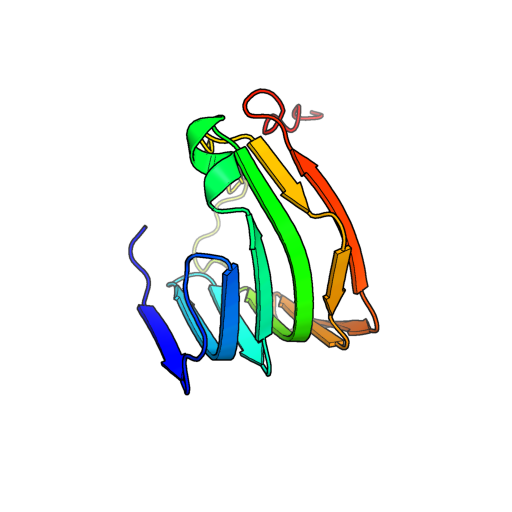8.133 -0.245 1.00 43.41 78 GLN A O 1
ATOM 645 N N . LEU A 1 79 ? 6.894 17.694 -2.074 1.00 51.81 79 LEU A N 1
ATOM 646 C CA . LEU A 1 79 ? 7.208 16.281 -2.146 1.00 51.81 79 LEU A CA 1
ATOM 647 C C . LEU A 1 79 ? 8.734 16.144 -2.230 1.00 51.81 79 LEU A C 1
ATOM 649 O O . LEU A 1 79 ? 9.365 16.883 -2.997 1.00 51.81 79 LEU A O 1
ATOM 653 N N . PRO A 1 80 ? 9.340 15.259 -1.420 1.00 49.88 80 PRO A N 1
ATOM 654 C CA . PRO A 1 80 ? 10.784 15.113 -1.407 1.00 49.88 80 PRO A CA 1
ATOM 655 C C . PRO A 1 80 ? 11.261 14.813 -2.828 1.00 49.88 80 PRO A C 1
ATOM 657 O O . PRO A 1 80 ? 10.696 13.957 -3.511 1.00 49.88 80 PRO A O 1
ATOM 660 N N . GLN A 1 81 ? 12.292 15.530 -3.284 1.00 59.53 81 GLN A N 1
ATOM 661 C CA . GLN A 1 81 ? 12.905 15.235 -4.574 1.00 59.53 81 GLN A CA 1
ATOM 662 C C . GLN A 1 81 ? 13.553 13.858 -4.481 1.00 59.53 81 GLN A C 1
ATOM 664 O O . GLN A 1 81 ? 14.584 13.677 -3.834 1.00 59.53 81 GLN A O 1
ATOM 669 N N . LEU A 1 82 ? 12.906 12.870 -5.091 1.00 61.91 82 LEU A N 1
ATOM 670 C CA . LEU A 1 82 ? 13.435 11.521 -5.156 1.00 61.91 82 LEU A CA 1
ATOM 671 C C . LEU A 1 82 ? 14.468 11.462 -6.290 1.00 61.91 82 LEU A C 1
ATOM 673 O O . LEU A 1 82 ? 14.139 11.808 -7.427 1.00 61.91 82 LEU A O 1
ATOM 677 N N . PRO A 1 83 ? 15.699 10.989 -6.023 1.00 68.44 83 PRO A N 1
ATOM 678 C CA . PRO A 1 83 ? 16.741 10.869 -7.045 1.00 68.44 83 PRO A CA 1
ATOM 679 C C . PRO A 1 83 ? 16.462 9.740 -8.054 1.00 68.44 83 PRO A C 1
ATOM 681 O O . PRO A 1 83 ? 17.255 9.511 -8.964 1.00 68.44 83 PRO A O 1
ATOM 684 N N . PHE A 1 84 ? 15.330 9.046 -7.911 1.00 79.50 84 PHE A N 1
ATOM 685 C CA . PHE A 1 84 ? 14.926 7.910 -8.725 1.00 79.50 84 PHE A CA 1
ATOM 686 C C . PHE A 1 84 ? 13.566 8.169 -9.377 1.00 79.50 84 PHE A C 1
ATOM 688 O O . PHE A 1 84 ? 12.677 8.775 -8.773 1.00 79.50 84 PHE A O 1
ATOM 695 N N . ALA A 1 85 ? 13.374 7.665 -10.595 1.00 86.25 85 ALA A N 1
ATOM 696 C CA . ALA A 1 85 ? 12.037 7.550 -11.168 1.00 86.25 85 ALA A CA 1
ATOM 697 C C . ALA A 1 85 ? 11.236 6.484 -10.402 1.00 86.25 85 ALA A C 1
ATOM 699 O O . ALA A 1 85 ? 11.793 5.470 -9.996 1.00 86.25 85 ALA A O 1
ATOM 700 N N . LEU A 1 86 ? 9.933 6.674 -10.219 1.00 87.00 86 LEU A N 1
ATOM 701 C CA . LEU A 1 86 ? 9.040 5.695 -9.601 1.00 87.00 86 LEU A CA 1
ATOM 702 C C . LEU A 1 86 ? 7.998 5.251 -10.625 1.00 87.00 86 LEU A C 1
ATOM 704 O O . LEU A 1 86 ? 7.301 6.073 -11.213 1.00 87.00 86 LEU A O 1
ATOM 708 N N . SER A 1 87 ? 7.863 3.945 -10.822 1.00 90.50 87 SER A N 1
ATOM 709 C CA . SER A 1 87 ? 6.790 3.355 -11.616 1.00 90.50 87 SER A CA 1
ATOM 710 C C . SER A 1 87 ? 6.036 2.348 -10.763 1.00 90.50 87 SER A C 1
ATOM 712 O O . SER A 1 87 ? 6.627 1.402 -10.254 1.00 90.50 87 SER A O 1
ATOM 714 N N . VAL A 1 88 ? 4.728 2.528 -10.648 1.00 92.50 88 VAL A N 1
ATOM 715 C CA . VAL A 1 88 ? 3.802 1.612 -9.988 1.00 92.50 88 VAL A CA 1
ATOM 716 C C . VAL A 1 88 ? 2.871 1.071 -11.055 1.00 92.50 88 VAL A C 1
ATOM 718 O O . VAL A 1 88 ? 2.082 1.824 -11.623 1.00 92.50 88 VAL A O 1
ATOM 721 N N . LYS A 1 89 ? 3.008 -0.217 -11.373 1.00 94.31 89 LYS A N 1
ATOM 722 C CA . LYS A 1 89 ? 2.200 -0.860 -12.415 1.00 94.31 89 LYS A CA 1
ATOM 723 C C . LYS A 1 89 ? 0.805 -1.182 -11.909 1.00 94.31 89 LYS A C 1
ATOM 725 O O . LYS A 1 89 ? -0.158 -0.839 -12.573 1.00 94.31 89 LYS A O 1
ATOM 730 N N . ASN A 1 90 ? 0.714 -1.814 -10.741 1.00 94.88 90 ASN A N 1
ATOM 731 C CA . ASN A 1 90 ? -0.552 -2.182 -10.125 1.00 94.88 90 ASN A CA 1
ATOM 732 C C . ASN A 1 90 ? -0.467 -1.958 -8.620 1.00 94.88 90 ASN A C 1
ATOM 734 O O . ASN A 1 90 ? 0.309 -2.626 -7.937 1.00 94.88 90 ASN A O 1
ATOM 738 N N . ALA A 1 91 ? -1.272 -1.039 -8.108 1.00 94.56 91 ALA A N 1
ATOM 739 C CA . ALA A 1 91 ? -1.518 -0.890 -6.686 1.00 94.56 91 ALA A CA 1
ATOM 740 C C . ALA A 1 91 ? -3.007 -1.073 -6.416 1.00 94.56 91 ALA A C 1
ATOM 742 O O . ALA A 1 91 ? -3.828 -0.407 -7.043 1.00 94.56 91 ALA A O 1
ATOM 743 N N . PHE A 1 92 ? -3.333 -1.959 -5.481 1.00 96.50 92 PHE A N 1
ATOM 744 C CA . PHE A 1 92 ? -4.687 -2.166 -5.002 1.00 96.50 92 PHE A CA 1
ATOM 745 C C . PHE A 1 92 ? -4.741 -2.029 -3.484 1.00 96.50 92 PHE A C 1
ATOM 747 O O . PHE A 1 92 ? -3.957 -2.644 -2.759 1.00 96.50 92 PHE A O 1
ATOM 754 N N . ILE A 1 93 ? -5.677 -1.222 -2.998 1.00 96.19 93 ILE A N 1
ATOM 755 C CA . ILE A 1 93 ? -5.966 -1.096 -1.572 1.00 96.19 93 ILE A CA 1
ATOM 756 C C . ILE A 1 93 ? -7.456 -1.314 -1.386 1.00 96.19 93 ILE A C 1
ATOM 758 O O . ILE A 1 93 ? -8.271 -0.561 -1.920 1.00 96.19 93 ILE A O 1
ATOM 762 N N . LYS A 1 94 ? -7.816 -2.348 -0.624 1.00 96.88 94 LYS A N 1
ATOM 763 C CA . LYS A 1 94 ? -9.220 -2.724 -0.446 1.00 96.88 94 LYS A CA 1
ATOM 764 C C . LYS A 1 94 ? -10.006 -1.650 0.303 1.00 96.88 94 LYS A C 1
ATOM 766 O O . LYS A 1 94 ? -11.123 -1.352 -0.103 1.00 96.88 94 LYS A O 1
ATOM 771 N N . GLN A 1 95 ? -9.432 -1.059 1.346 1.00 96.81 95 GLN A N 1
ATOM 772 C CA . GLN A 1 95 ? -10.079 0.003 2.109 1.00 96.81 95 GLN A CA 1
ATOM 773 C C . GLN A 1 95 ? -9.064 1.054 2.548 1.00 96.81 95 GLN A C 1
ATOM 775 O O . GLN A 1 95 ? -8.038 0.743 3.145 1.00 96.81 95 GLN A O 1
ATOM 780 N N . THR A 1 96 ? -9.368 2.317 2.286 1.00 94.62 96 THR A N 1
ATOM 781 C CA . THR A 1 96 ? -8.576 3.455 2.749 1.00 94.62 96 THR A CA 1
ATOM 782 C C . THR A 1 96 ? -9.426 4.326 3.652 1.00 94.62 96 THR A C 1
ATOM 784 O O . THR A 1 96 ? -10.537 4.700 3.286 1.00 94.62 96 THR A O 1
ATOM 787 N N . LYS A 1 97 ? -8.905 4.660 4.830 1.00 95.69 97 LYS A N 1
ATOM 788 C CA . LYS A 1 97 ? -9.514 5.584 5.781 1.00 95.69 97 LYS A CA 1
ATOM 789 C C . LYS A 1 97 ? -8.568 6.751 6.011 1.00 95.69 97 LYS A C 1
ATOM 791 O O . LYS A 1 97 ? -7.425 6.547 6.402 1.00 95.69 97 LYS A O 1
ATOM 796 N N . ILE A 1 98 ? -9.045 7.965 5.790 1.00 92.19 98 ILE A N 1
ATOM 797 C CA . ILE A 1 98 ? -8.297 9.190 6.057 1.00 92.19 98 ILE A CA 1
ATOM 798 C C . ILE A 1 98 ? -9.066 9.966 7.116 1.00 92.19 98 ILE A C 1
ATOM 800 O O . ILE A 1 98 ? -10.214 10.342 6.891 1.00 92.19 98 ILE A O 1
ATOM 804 N N . THR A 1 99 ? -8.440 10.200 8.261 1.00 91.31 99 THR A N 1
ATOM 805 C CA . THR A 1 99 ? -8.967 11.073 9.305 1.00 91.31 99 THR A CA 1
ATOM 806 C C . THR A 1 99 ? -8.290 12.429 9.174 1.00 91.31 99 THR A C 1
ATOM 808 O O . THR A 1 99 ? -7.068 12.518 9.246 1.00 91.31 99 THR A O 1
ATOM 811 N N . GLN A 1 100 ? -9.067 13.488 8.967 1.00 87.31 100 GLN A N 1
ATOM 812 C CA . GLN A 1 100 ? -8.558 14.854 8.874 1.00 87.31 100 GLN A CA 1
ATOM 813 C C . GLN A 1 100 ? -9.473 15.793 9.652 1.00 87.31 100 GLN A C 1
ATOM 815 O O . GLN A 1 100 ? -10.667 15.871 9.377 1.00 87.31 100 GLN A O 1
ATOM 820 N N . ALA A 1 101 ? -8.916 16.512 10.632 1.00 83.50 101 ALA A N 1
ATOM 821 C CA . ALA A 1 101 ? -9.674 17.438 11.485 1.00 83.50 101 ALA A CA 1
ATOM 822 C C . ALA A 1 101 ? -10.952 16.808 12.097 1.00 83.50 101 ALA A C 1
ATOM 824 O O . ALA A 1 101 ? -11.985 17.461 12.218 1.00 83.50 101 ALA A O 1
ATOM 825 N N . GLY A 1 102 ? -10.890 15.519 12.453 1.00 81.94 102 GLY A N 1
ATOM 826 C CA . GLY A 1 102 ? -12.017 14.756 13.006 1.00 81.94 102 GLY A CA 1
ATOM 827 C C . GLY A 1 102 ? -13.018 14.222 11.973 1.00 81.94 102 GLY A C 1
ATOM 828 O O . GLY A 1 102 ? -13.874 13.416 12.331 1.00 81.94 102 GLY A O 1
ATOM 829 N N . MET A 1 103 ? -12.904 14.605 10.699 1.00 87.00 103 MET A N 1
ATOM 830 C CA . MET A 1 103 ? -13.697 14.027 9.614 1.00 87.00 103 MET A CA 1
ATOM 831 C C . MET A 1 103 ? -13.046 12.746 9.103 1.00 87.00 103 MET A C 1
ATOM 833 O O . MET A 1 103 ? -11.836 12.699 8.887 1.00 87.00 103 MET A O 1
ATOM 837 N N . ILE A 1 104 ? -13.860 11.712 8.896 1.00 92.88 104 ILE A N 1
ATOM 838 C CA . ILE A 1 104 ? -13.417 10.423 8.366 1.00 92.88 104 ILE A CA 1
ATOM 839 C C . ILE A 1 104 ? -13.850 10.321 6.907 1.00 92.88 104 ILE A C 1
ATOM 841 O O . ILE A 1 104 ? -15.041 10.298 6.602 1.00 92.88 104 ILE A O 1
ATOM 845 N N . HIS A 1 105 ? -12.875 10.197 6.014 1.00 92.00 105 HIS A N 1
ATOM 846 C CA . HIS A 1 105 ? -13.079 9.895 4.605 1.00 92.00 105 HIS A CA 1
ATOM 847 C C . HIS A 1 105 ? -12.740 8.428 4.358 1.00 92.00 105 HIS A C 1
ATOM 849 O O . HIS A 1 105 ? -11.622 7.993 4.638 1.00 92.00 105 HIS A O 1
ATOM 855 N N . GLN A 1 106 ? -13.698 7.664 3.837 1.00 93.88 106 GLN A N 1
ATOM 856 C CA . GLN A 1 106 ? -13.481 6.272 3.459 1.00 93.88 106 GLN A CA 1
ATOM 857 C C . GLN A 1 106 ? -13.531 6.123 1.941 1.00 93.88 106 GLN A C 1
ATOM 859 O O . GLN A 1 106 ? -14.428 6.650 1.287 1.00 93.88 106 GLN A O 1
ATOM 864 N N . ILE A 1 107 ? -12.555 5.402 1.398 1.00 93.94 107 ILE A N 1
ATOM 865 C CA . ILE A 1 107 ? -12.450 5.077 -0.019 1.00 93.94 107 ILE A CA 1
ATOM 866 C C . ILE A 1 107 ? -12.234 3.575 -0.124 1.00 93.94 107 ILE A C 1
ATOM 868 O O . ILE A 1 107 ? -11.229 3.051 0.362 1.00 93.94 107 ILE A O 1
ATOM 872 N N . ASP A 1 108 ? -13.164 2.890 -0.771 1.00 95.00 108 ASP A N 1
ATOM 873 C CA . ASP A 1 108 ? -13.075 1.452 -0.985 1.00 95.00 108 ASP A CA 1
ATOM 874 C C . ASP A 1 108 ? -12.488 1.153 -2.371 1.00 95.00 108 ASP A C 1
ATOM 876 O O . ASP A 1 108 ? -12.732 1.872 -3.340 1.00 95.00 108 ASP A O 1
ATOM 880 N N . ALA A 1 109 ? -11.708 0.075 -2.455 1.00 93.62 109 ALA A N 1
ATOM 881 C CA . ALA A 1 109 ? -11.152 -0.485 -3.684 1.00 93.62 109 ALA A CA 1
ATOM 882 C C . ALA A 1 109 ? -10.352 0.511 -4.552 1.00 93.62 109 ALA A C 1
ATOM 884 O O . ALA A 1 109 ? -10.606 0.669 -5.751 1.00 93.62 109 ALA A O 1
ATOM 885 N N . ILE A 1 110 ? -9.325 1.138 -3.972 1.00 93.06 110 ILE A N 1
ATOM 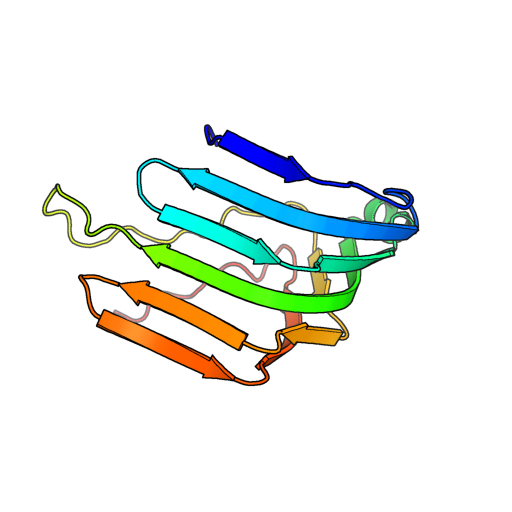886 C CA . ILE A 1 110 ? -8.401 1.988 -4.732 1.00 93.06 110 ILE A CA 1
ATOM 887 C C . ILE A 1 110 ? -7.577 1.112 -5.665 1.00 93.06 110 ILE A C 1
ATOM 889 O O . ILE A 1 110 ? -6.805 0.276 -5.205 1.00 93.06 110 ILE A O 1
ATOM 893 N N . ASN A 1 111 ? -7.693 1.361 -6.967 1.00 93.62 111 ASN A N 1
ATOM 894 C CA . ASN A 1 111 ? -6.789 0.841 -7.983 1.00 93.62 111 ASN A CA 1
ATOM 895 C C . ASN A 1 111 ? -5.971 1.998 -8.549 1.00 93.62 111 ASN A C 1
ATOM 897 O O . ASN A 1 111 ? -6.534 2.990 -9.010 1.00 93.62 111 ASN A O 1
ATOM 901 N N . LEU A 1 112 ? -4.648 1.879 -8.513 1.00 91.38 112 LEU A N 1
ATOM 902 C CA . LEU A 1 112 ? -3.746 2.945 -8.922 1.00 91.38 112 LEU A CA 1
ATOM 903 C C . LEU A 1 112 ? -2.619 2.415 -9.804 1.00 91.38 112 LEU A C 1
ATOM 905 O O . LEU A 1 112 ? -2.009 1.378 -9.537 1.00 91.38 112 LEU A O 1
ATOM 909 N N . GLN A 1 113 ? -2.304 3.207 -10.823 1.00 92.25 113 GLN A N 1
ATOM 910 C CA . GLN A 1 113 ? -1.064 3.124 -11.580 1.00 92.25 113 GLN A CA 1
ATOM 911 C C . GLN A 1 113 ? -0.403 4.495 -11.526 1.00 92.25 113 GLN A C 1
ATOM 913 O O . GLN A 1 113 ? -1.081 5.521 -11.581 1.00 92.25 113 GLN A O 1
ATOM 918 N N . ALA A 1 114 ? 0.917 4.523 -11.404 1.00 87.00 114 ALA A N 1
ATOM 919 C CA . ALA A 1 114 ? 1.650 5.775 -11.317 1.00 87.00 114 ALA A CA 1
ATOM 920 C C . ALA A 1 114 ? 2.970 5.683 -12.071 1.00 87.00 114 ALA A C 1
ATOM 922 O O . ALA A 1 114 ? 3.664 4.667 -12.038 1.00 87.00 114 ALA A O 1
ATOM 923 N N . ARG A 1 115 ? 3.353 6.779 -12.721 1.00 86.69 115 ARG A N 1
ATOM 924 C CA . ARG A 1 115 ? 4.698 6.967 -13.255 1.00 86.69 115 ARG A CA 1
ATOM 925 C C . ARG A 1 115 ? 5.144 8.376 -12.915 1.00 86.69 115 ARG A C 1
ATOM 927 O O . ARG A 1 115 ? 4.534 9.347 -13.343 1.00 86.69 115 ARG A O 1
ATOM 934 N N . LEU A 1 116 ? 6.213 8.463 -12.143 1.00 82.00 116 LEU A N 1
ATOM 935 C CA . LEU A 1 116 ? 6.798 9.702 -11.666 1.00 82.00 116 LEU A CA 1
ATOM 936 C C . LEU A 1 116 ? 8.252 9.710 -12.120 1.00 82.00 116 LEU A C 1
ATOM 938 O O . LEU A 1 116 ? 9.035 8.844 -11.738 1.00 82.00 116 LEU A O 1
ATOM 942 N N . THR A 1 117 ? 8.620 10.651 -12.982 1.00 76.94 117 THR A N 1
ATOM 943 C CA . THR A 1 117 ? 10.019 10.797 -13.401 1.00 76.94 117 THR A CA 1
ATOM 944 C C . THR A 1 117 ? 10.773 11.685 -12.418 1.00 76.94 117 THR A C 1
ATOM 946 O O . THR A 1 117 ? 10.181 12.535 -11.751 1.00 76.94 117 THR A O 1
ATOM 949 N N . SER A 1 118 ? 12.097 11.544 -12.365 1.00 69.81 118 SER A N 1
ATOM 950 C CA . SER A 1 118 ? 12.974 12.361 -11.510 1.00 69.81 118 SER A CA 1
ATOM 951 C C . SER A 1 118 ? 12.843 13.876 -11.748 1.00 69.81 118 SER A C 1
ATOM 953 O O . SER A 1 118 ? 13.212 14.668 -10.889 1.00 69.81 118 SER A O 1
ATOM 955 N N . LYS A 1 119 ? 12.272 14.301 -12.887 1.00 62.28 119 LYS A N 1
ATOM 956 C CA . LYS A 1 119 ? 12.042 15.713 -13.244 1.00 62.28 119 LYS A CA 1
ATOM 957 C C . LYS A 1 119 ? 10.611 16.210 -12.984 1.00 62.28 119 LYS A C 1
ATOM 959 O O . LYS A 1 119 ? 10.380 17.414 -13.066 1.00 62.28 119 LYS A O 1
ATOM 964 N N . GLN A 1 120 ? 9.656 15.315 -12.712 1.00 55.28 120 GLN A N 1
ATOM 965 C CA . GLN A 1 120 ? 8.213 15.613 -12.719 1.00 55.28 120 GLN A CA 1
ATOM 966 C C . GLN A 1 120 ? 7.565 15.733 -11.337 1.00 55.28 120 GLN A C 1
ATOM 968 O O . GLN A 1 120 ? 6.367 15.983 -11.256 1.00 55.28 120 GLN A O 1
ATOM 973 N N . TRP A 1 121 ? 8.331 15.687 -10.246 1.00 55.59 121 TRP A N 1
ATOM 974 C CA . TRP A 1 121 ? 7.826 16.071 -8.920 1.00 55.59 121 TRP A CA 1
ATOM 975 C C . TRP A 1 121 ? 7.771 17.599 -8.745 1.00 55.59 121 TRP A C 1
ATOM 977 O O . TRP A 1 121 ? 8.168 18.147 -7.722 1.00 55.59 121 TRP A O 1
ATOM 987 N N . LYS A 1 122 ? 7.306 18.307 -9.779 1.00 42.34 122 LYS A N 1
ATOM 988 C CA . LYS A 1 122 ? 6.989 19.733 -9.734 1.00 42.34 122 LYS A CA 1
ATOM 989 C C . LYS A 1 122 ? 5.492 19.873 -9.970 1.00 42.34 122 LYS A C 1
ATOM 991 O O . LYS A 1 122 ? 5.056 19.921 -11.118 1.00 42.34 122 LYS A O 1
ATOM 996 N N . LEU A 1 123 ? 4.705 19.959 -8.900 1.00 44.78 123 LEU A N 1
ATOM 997 C CA . LEU A 1 123 ? 3.401 20.599 -9.029 1.00 44.78 123 LEU A CA 1
ATOM 998 C C . LEU A 1 123 ? 3.671 22.087 -9.255 1.00 44.78 123 LEU A C 1
ATOM 1000 O O . LEU A 1 123 ? 4.282 22.763 -8.431 1.00 44.78 123 LEU A O 1
ATOM 1004 N N . LYS A 1 124 ? 3.303 22.560 -10.445 1.00 42.72 124 LYS A N 1
ATOM 1005 C CA . LYS A 1 124 ? 3.289 23.978 -10.784 1.00 42.72 124 LYS A CA 1
ATOM 1006 C C . LYS A 1 124 ? 2.193 24.618 -9.932 1.00 42.72 124 LYS A C 1
ATOM 1008 O O . LYS A 1 124 ? 1.032 24.243 -10.073 1.00 42.72 124 LYS A O 1
ATOM 1013 N N . ASN A 1 125 ? 2.580 25.533 -9.046 1.00 39.00 125 ASN A N 1
ATOM 1014 C CA . ASN A 1 125 ? 1.648 26.365 -8.290 1.00 39.00 125 ASN A CA 1
ATOM 1015 C C . ASN A 1 125 ? 0.715 27.069 -9.282 1.00 39.00 125 ASN A C 1
ATOM 1017 O O . ASN A 1 125 ? 1.192 27.790 -10.161 1.00 39.00 125 ASN A O 1
ATOM 1021 N N . TRP A 1 126 ? -0.589 26.849 -9.155 1.00 40.31 126 TRP A N 1
ATOM 1022 C CA . TRP A 1 126 ? -1.571 27.777 -9.698 1.00 40.31 126 TRP A CA 1
ATOM 1023 C C . TRP A 1 126 ? -1.837 28.797 -8.596 1.00 40.31 126 TRP A C 1
ATOM 1025 O O . TRP A 1 126 ? -2.222 28.416 -7.490 1.00 40.31 126 TRP A O 1
ATOM 1035 N N . GLN A 1 127 ? -1.462 30.045 -8.888 1.00 34.81 127 GLN A N 1
ATOM 1036 C CA . GLN A 1 127 ? -1.785 31.224 -8.086 1.00 34.81 127 GLN A CA 1
ATOM 1037 C C . GLN A 1 127 ? -3.270 31.550 -8.204 1.00 34.81 127 GLN A C 1
ATOM 1039 O O . GLN A 1 127 ? -3.835 31.269 -9.287 1.00 34.81 127 GLN A O 1
#

Organism: NCBI:txid453